Protein AF-A0A7X7DZ05-F1 (afdb_monomer_lite)

Radius of gyration: 26.72 Å; chains: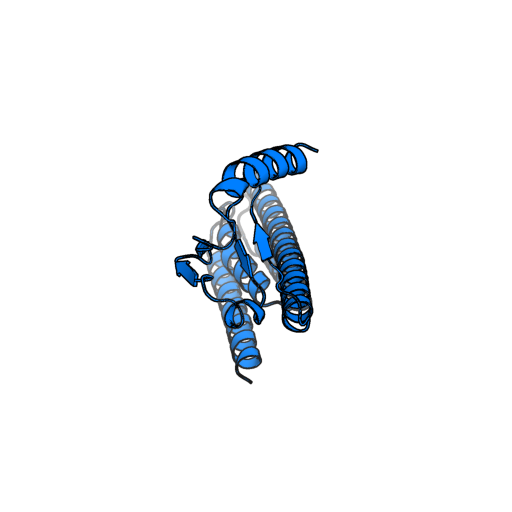 1; bounding box: 56×41×65 Å

pLDDT: mean 79.68, std 9.81, range [47.81, 93.56]

Sequence (181 aa):
MQNAQSAAVLHTSTLVAVISVFLLDSFTPVGMVDWLLYIVPVFMASRAGASAFLYLFLSLVFSCLIAGHYSSGGHDIQNYDLFNRIAGFLVIISLGFISRKQFEVFGKLKIGESRFRKLADSLPQLIWTATPEGTLDYFNERYHDFSGIVKIRENHWNHRSLVFEDDVKKTADTWANAVKE

Secondary structure (DSSP, 8-state):
-HHHHHHHHHHHHHHHHHHHHHHHHHHSPTT--GGGGGHHHHHHHHHT--HHHHHHHHHHHHHHHHHHHHH---TT-HHHHHHHHHHHHHHHHHHHHHHHHHHHHHHHHHHHHHHHHHHHHHSSS--EEE-TTS-EEEE-GGGGGSTT-EE-GGG-EE-TTSS-HHHHHHHHHHHHHHTT-

Structure (mmCIF, N/CA/C/O backbone):
data_AF-A0A7X7DZ05-F1
#
_entry.id   AF-A0A7X7DZ05-F1
#
loop_
_atom_site.group_PDB
_atom_site.id
_atom_site.type_symbol
_atom_site.label_atom_id
_atom_site.label_alt_id
_atom_site.label_comp_id
_atom_site.label_asym_id
_atom_site.label_entity_id
_atom_site.label_seq_id
_atom_site.pdbx_PDB_ins_code
_atom_site.Cartn_x
_atom_site.Cartn_y
_atom_site.Cartn_z
_atom_site.occupancy
_atom_site.B_iso_or_equiv
_atom_site.auth_seq_id
_atom_site.auth_comp_id
_atom_site.auth_asym_id
_atom_site.auth_atom_id
_atom_site.pdbx_PDB_model_num
ATOM 1 N N . MET A 1 1 ? -3.169 -22.329 -3.880 1.00 50.72 1 MET A N 1
ATOM 2 C CA . MET A 1 1 ? -2.928 -22.483 -5.335 1.00 50.72 1 MET A CA 1
ATOM 3 C C . MET A 1 1 ? -3.283 -21.224 -6.129 1.00 50.72 1 MET A C 1
ATOM 5 O O . MET A 1 1 ? -2.438 -20.774 -6.890 1.00 50.72 1 MET A O 1
ATOM 9 N N . GLN A 1 2 ? -4.440 -20.594 -5.889 1.00 47.81 2 GLN A N 1
ATOM 10 C CA . GLN A 1 2 ? -4.899 -19.388 -6.607 1.00 47.81 2 GLN A CA 1
ATOM 11 C C . GLN A 1 2 ? -3.910 -18.198 -6.567 1.00 47.81 2 GLN A C 1
ATOM 13 O O . GLN A 1 2 ? -3.625 -17.609 -7.601 1.00 47.81 2 GLN A O 1
ATOM 18 N N . ASN A 1 3 ? -3.282 -17.908 -5.418 1.00 62.84 3 ASN A N 1
ATOM 19 C CA . ASN A 1 3 ? -2.294 -16.817 -5.311 1.00 62.84 3 ASN A CA 1
ATOM 20 C C . ASN A 1 3 ? -0.994 -17.066 -6.096 1.00 62.84 3 ASN A C 1
ATOM 22 O O . ASN A 1 3 ? -0.397 -16.118 -6.597 1.00 62.84 3 ASN A O 1
ATOM 26 N N . ALA A 1 4 ? -0.555 -18.323 -6.216 1.00 64.50 4 ALA A N 1
ATOM 27 C CA . ALA A 1 4 ? 0.672 -18.664 -6.937 1.00 64.50 4 ALA A CA 1
ATOM 28 C C . ALA A 1 4 ? 0.471 -18.570 -8.457 1.00 64.50 4 ALA A C 1
ATOM 30 O O . ALA A 1 4 ? 1.340 -18.064 -9.160 1.00 64.50 4 ALA A O 1
ATOM 31 N N . GLN A 1 5 ? -0.702 -18.983 -8.950 1.00 68.12 5 GLN A N 1
ATOM 32 C CA . GLN A 1 5 ? -1.085 -18.795 -10.351 1.00 68.12 5 GLN A CA 1
ATOM 33 C C . GLN A 1 5 ? -1.238 -17.310 -10.698 1.00 68.12 5 GLN A C 1
ATOM 35 O O . GLN A 1 5 ? -0.686 -16.874 -11.703 1.00 68.12 5 GLN A O 1
ATOM 40 N N . SER A 1 6 ? -1.887 -16.511 -9.845 1.00 76.31 6 SER A N 1
ATOM 41 C CA . SER A 1 6 ? -2.010 -15.062 -10.063 1.00 76.31 6 SER A CA 1
ATOM 42 C C . SER A 1 6 ? -0.655 -14.347 -10.084 1.00 76.31 6 SER A C 1
ATOM 44 O O . SER A 1 6 ? -0.441 -13.464 -10.913 1.00 76.31 6 SER A O 1
ATOM 46 N N . ALA A 1 7 ? 0.279 -14.743 -9.212 1.00 75.56 7 ALA A N 1
ATOM 47 C CA . ALA A 1 7 ? 1.634 -14.196 -9.204 1.00 75.56 7 ALA A CA 1
ATOM 48 C C . ALA A 1 7 ? 2.418 -14.593 -10.464 1.00 75.56 7 ALA A C 1
ATOM 50 O O . ALA A 1 7 ? 3.018 -13.735 -11.105 1.00 75.56 7 ALA A O 1
ATOM 51 N N . ALA A 1 8 ? 2.367 -15.869 -10.863 1.00 80.75 8 ALA A N 1
ATOM 52 C CA . ALA A 1 8 ? 3.030 -16.353 -12.073 1.00 80.75 8 ALA A CA 1
ATOM 53 C C . ALA A 1 8 ? 2.526 -15.630 -13.330 1.00 80.75 8 ALA A C 1
ATOM 55 O O . ALA A 1 8 ? 3.337 -15.152 -14.121 1.00 80.75 8 ALA A O 1
ATOM 56 N N . VAL A 1 9 ? 1.204 -15.464 -13.465 1.00 86.31 9 VAL A N 1
ATOM 57 C CA . VAL A 1 9 ? 0.594 -14.701 -14.563 1.00 86.31 9 VAL A CA 1
ATOM 58 C C . VAL A 1 9 ? 1.111 -13.264 -14.569 1.00 86.31 9 VAL A C 1
ATOM 60 O O . VAL A 1 9 ? 1.559 -12.782 -15.607 1.00 86.31 9 VAL A O 1
ATOM 63 N N . LEU A 1 10 ? 1.139 -12.592 -13.415 1.00 83.75 10 LEU A N 1
ATOM 64 C CA . LEU A 1 10 ? 1.628 -11.217 -13.319 1.00 83.75 10 LEU A CA 1
ATOM 65 C C . LEU A 1 10 ? 3.114 -11.094 -13.695 1.00 83.75 10 LEU A C 1
ATOM 67 O O . LEU A 1 10 ? 3.478 -10.161 -14.412 1.00 83.75 10 LEU A O 1
ATOM 71 N N . HIS A 1 11 ? 3.961 -12.043 -13.288 1.00 83.12 11 HIS A N 1
ATOM 72 C CA . HIS A 1 11 ? 5.366 -12.086 -13.703 1.00 83.12 11 HIS A CA 1
ATOM 73 C C . HIS A 1 11 ? 5.510 -12.275 -15.215 1.00 83.12 11 HIS A C 1
ATOM 75 O O . HIS A 1 11 ? 6.252 -11.524 -15.850 1.00 83.12 11 HIS A O 1
ATOM 81 N N . THR A 1 12 ? 4.771 -13.222 -15.803 1.00 86.94 12 THR A N 1
ATOM 82 C CA . THR A 1 12 ? 4.811 -13.468 -17.252 1.00 86.94 12 THR A CA 1
ATOM 83 C C . THR A 1 12 ? 4.317 -12.265 -18.050 1.00 86.94 12 THR A C 1
ATOM 85 O O . THR A 1 12 ? 5.004 -11.831 -18.969 1.00 86.94 12 THR A O 1
ATOM 88 N N . SER A 1 13 ? 3.200 -11.649 -17.656 1.00 87.38 13 SER A N 1
ATOM 89 C CA . SER A 1 13 ? 2.665 -10.457 -18.321 1.00 87.38 13 SER A CA 1
ATOM 90 C C . SER A 1 13 ? 3.603 -9.260 -18.196 1.00 87.38 13 SER A C 1
ATOM 92 O O . SER A 1 13 ? 3.748 -8.498 -19.146 1.00 87.38 13 SER A O 1
ATOM 94 N N . THR A 1 14 ? 4.275 -9.110 -17.048 1.00 86.44 14 THR A N 1
ATOM 95 C CA . THR A 1 14 ? 5.295 -8.069 -16.871 1.00 86.44 14 THR A CA 1
ATOM 96 C C . THR A 1 14 ? 6.448 -8.294 -17.844 1.00 86.44 14 THR A C 1
ATOM 98 O O . THR A 1 14 ? 6.815 -7.376 -18.561 1.00 86.44 14 THR A O 1
ATOM 101 N N . LEU A 1 15 ? 6.974 -9.517 -17.942 1.00 84.69 15 LEU A N 1
ATOM 102 C CA . LEU A 1 15 ? 8.084 -9.836 -18.844 1.00 84.69 15 LEU A CA 1
ATOM 103 C C . LEU A 1 15 ? 7.720 -9.615 -20.323 1.00 84.69 15 LEU A C 1
ATOM 105 O O . LEU A 1 15 ? 8.504 -9.033 -21.067 1.00 84.69 15 LEU A O 1
ATOM 109 N N . VAL A 1 16 ? 6.507 -9.999 -20.733 1.00 89.69 16 VAL A N 1
ATOM 110 C CA . VAL A 1 16 ? 5.981 -9.735 -22.085 1.00 89.69 16 VAL A CA 1
ATOM 111 C C . VAL A 1 16 ? 5.892 -8.235 -22.363 1.00 89.69 16 VAL A C 1
ATOM 113 O O . VAL A 1 16 ? 6.310 -7.788 -23.431 1.00 89.69 16 VAL A O 1
ATOM 116 N N . ALA A 1 17 ? 5.390 -7.444 -21.409 1.00 87.75 17 ALA A N 1
ATOM 117 C CA . ALA A 1 17 ? 5.298 -5.995 -21.558 1.00 87.75 17 ALA A CA 1
ATOM 118 C C . ALA A 1 17 ? 6.685 -5.361 -21.734 1.00 87.75 17 ALA A C 1
ATOM 120 O O . ALA A 1 17 ? 6.861 -4.508 -22.595 1.00 87.75 17 ALA A O 1
ATOM 121 N N . VAL A 1 18 ? 7.688 -5.825 -20.988 1.00 83.50 18 VAL A N 1
ATOM 122 C CA . VAL A 1 18 ? 9.076 -5.340 -21.093 1.00 83.50 18 VAL A CA 1
ATOM 123 C C . VAL A 1 18 ? 9.674 -5.640 -22.451 1.00 83.50 18 VAL A C 1
ATOM 125 O O . VAL A 1 18 ? 10.226 -4.743 -23.075 1.00 83.50 18 VAL A O 1
ATOM 128 N N . ILE A 1 19 ? 9.553 -6.884 -22.918 1.00 85.75 19 ILE A N 1
ATOM 129 C CA . ILE A 1 19 ? 10.066 -7.282 -24.233 1.00 85.75 19 ILE A CA 1
ATOM 130 C C . ILE A 1 19 ? 9.386 -6.455 -25.324 1.00 85.75 19 ILE A C 1
ATOM 132 O O . ILE A 1 19 ? 10.048 -5.983 -26.238 1.00 85.75 19 ILE A O 1
ATOM 136 N N . SER A 1 20 ? 8.077 -6.235 -25.202 1.00 87.19 20 SER A N 1
ATOM 137 C CA . SER A 1 20 ? 7.312 -5.430 -26.157 1.00 87.19 20 SER A CA 1
ATOM 138 C C . SER A 1 20 ? 7.789 -3.977 -26.182 1.00 87.19 20 SER A C 1
ATOM 140 O O . SER A 1 20 ? 8.002 -3.423 -27.256 1.00 87.19 20 SER A O 1
ATOM 142 N N . VAL A 1 21 ? 8.006 -3.375 -25.007 1.00 85.00 21 VAL A N 1
ATOM 143 C CA . VAL A 1 21 ? 8.550 -2.016 -24.890 1.00 85.00 21 VAL A CA 1
ATOM 144 C C . VAL A 1 21 ? 9.974 -1.947 -25.447 1.00 85.00 21 VAL A C 1
ATOM 146 O O . VAL A 1 21 ? 10.264 -1.030 -26.198 1.00 85.00 21 VAL A O 1
ATOM 149 N N . PHE A 1 22 ? 10.830 -2.931 -25.168 1.00 82.25 22 PHE A N 1
ATOM 150 C CA . PHE A 1 22 ? 12.195 -2.988 -25.702 1.00 82.25 22 PHE A CA 1
ATOM 151 C C . PHE A 1 22 ? 12.239 -3.146 -27.227 1.00 82.25 22 PHE A C 1
ATOM 153 O O . PHE A 1 22 ? 13.065 -2.533 -27.901 1.00 82.25 22 PHE A O 1
ATOM 160 N N . LEU A 1 23 ? 11.345 -3.958 -27.796 1.00 82.38 23 LEU A N 1
ATOM 161 C CA . LEU A 1 23 ? 11.227 -4.084 -29.246 1.00 82.38 23 LEU A CA 1
ATOM 162 C C . LEU A 1 23 ? 10.791 -2.757 -29.870 1.00 82.38 23 LEU A C 1
ATOM 164 O O . LEU A 1 23 ? 11.372 -2.362 -30.871 1.00 82.38 23 LEU A O 1
ATOM 168 N N . LEU A 1 24 ? 9.825 -2.052 -29.269 1.00 81.69 24 LEU A N 1
ATOM 169 C CA . LEU A 1 24 ? 9.418 -0.716 -29.718 1.00 81.69 24 LEU A CA 1
ATOM 170 C C . LEU A 1 24 ? 10.573 0.292 -29.629 1.00 81.69 24 LEU A C 1
ATOM 172 O O . LEU A 1 24 ? 10.822 1.000 -30.599 1.00 81.69 24 LEU A O 1
ATOM 176 N N . ASP A 1 25 ? 11.300 0.286 -28.511 1.00 76.94 25 ASP A N 1
ATOM 177 C CA . ASP A 1 25 ? 12.492 1.104 -28.238 1.00 76.94 25 ASP A CA 1
ATOM 178 C C . ASP A 1 25 ? 13.622 0.861 -29.260 1.00 76.94 25 ASP A C 1
ATOM 180 O O . ASP A 1 25 ? 14.365 1.756 -29.641 1.00 76.94 25 ASP A O 1
ATOM 184 N N . SER A 1 26 ? 13.728 -0.363 -29.785 1.00 73.81 26 SER A N 1
ATOM 185 C CA . SER A 1 26 ? 14.729 -0.709 -30.806 1.00 73.81 26 SER A CA 1
ATOM 186 C C . SER A 1 26 ? 14.430 -0.098 -32.181 1.00 73.81 26 SER A C 1
ATOM 188 O O . SER A 1 26 ? 15.324 -0.018 -33.025 1.00 73.81 26 SER A O 1
ATOM 190 N N . PHE A 1 27 ? 13.181 0.309 -32.427 1.00 77.06 27 PHE A N 1
ATOM 191 C CA . PHE A 1 27 ? 12.754 0.960 -33.668 1.00 77.06 27 PHE A CA 1
ATOM 192 C C . PHE A 1 27 ? 12.561 2.477 -33.512 1.00 77.06 27 PHE A C 1
ATOM 194 O O . PHE A 1 27 ? 12.306 3.150 -34.515 1.00 77.06 27 PHE A O 1
ATOM 201 N N . THR A 1 28 ? 12.661 3.035 -32.299 1.00 75.06 28 THR A N 1
ATOM 202 C CA . THR A 1 28 ? 12.507 4.477 -32.073 1.00 75.06 28 THR A CA 1
ATOM 203 C C . THR A 1 28 ? 13.797 5.242 -32.394 1.00 75.06 28 THR A C 1
ATOM 205 O O . THR A 1 28 ? 14.900 4.805 -32.063 1.00 75.06 28 THR A O 1
ATOM 208 N N . PRO A 1 29 ? 13.698 6.407 -33.065 1.00 69.31 29 PRO A N 1
ATOM 209 C CA . PRO A 1 29 ? 14.846 7.280 -33.281 1.00 69.31 29 PRO A CA 1
ATOM 210 C C . PRO A 1 29 ? 15.412 7.835 -31.969 1.00 69.31 29 PRO A C 1
ATOM 212 O O . PRO A 1 29 ? 14.675 8.141 -31.031 1.00 69.31 29 PRO A O 1
ATOM 215 N N . VAL A 1 30 ? 16.727 8.054 -31.957 1.00 64.81 30 VAL A N 1
ATOM 216 C CA . VAL A 1 30 ? 17.477 8.622 -30.829 1.00 64.81 30 VAL A CA 1
ATOM 217 C C . VAL A 1 30 ? 16.916 9.987 -30.411 1.00 64.81 30 VAL A C 1
ATOM 219 O O . VAL A 1 30 ? 16.666 10.847 -31.255 1.00 64.81 30 VAL A O 1
ATOM 222 N N . GLY A 1 31 ? 16.759 10.203 -29.100 1.00 63.38 31 GLY A N 1
ATOM 223 C CA . GLY A 1 31 ? 16.302 11.477 -28.522 1.00 63.38 31 GLY A CA 1
ATOM 224 C C . GLY A 1 31 ? 14.800 11.567 -28.219 1.00 63.38 31 GLY A C 1
ATOM 225 O O . GLY A 1 31 ? 14.350 12.593 -27.710 1.00 63.38 31 GLY A O 1
ATOM 226 N N . MET A 1 32 ? 14.029 10.509 -28.481 1.00 73.62 32 MET A N 1
ATOM 227 C CA . MET A 1 32 ? 12.621 10.393 -28.080 1.00 73.62 32 MET A CA 1
ATOM 228 C C . MET A 1 32 ? 12.488 9.924 -26.624 1.00 73.62 32 MET A C 1
ATOM 230 O O . MET A 1 32 ? 13.302 9.158 -26.131 1.00 73.62 32 MET A O 1
ATOM 234 N N . VAL A 1 33 ? 11.446 10.364 -25.914 1.00 76.69 33 VAL A N 1
ATOM 235 C CA . VAL A 1 33 ? 11.184 9.988 -24.505 1.00 76.69 33 VAL A CA 1
ATOM 236 C C . VAL A 1 33 ? 10.435 8.642 -24.425 1.00 76.69 33 VAL A C 1
ATOM 238 O O . VAL A 1 33 ? 9.377 8.518 -23.809 1.00 76.69 33 VAL A O 1
ATOM 241 N N . ASP A 1 34 ? 10.954 7.628 -25.108 1.00 78.06 34 ASP A N 1
ATOM 242 C CA . ASP A 1 34 ? 10.426 6.255 -25.180 1.00 78.06 34 ASP A CA 1
ATOM 243 C C . ASP A 1 34 ? 10.552 5.487 -23.860 1.00 78.06 34 ASP A C 1
ATOM 245 O O . ASP A 1 34 ? 9.692 4.661 -23.535 1.00 78.06 34 ASP A O 1
ATOM 249 N N . TRP A 1 35 ? 11.532 5.840 -23.026 1.00 78.06 35 TRP A N 1
ATOM 250 C CA . TRP A 1 35 ? 11.685 5.270 -21.687 1.00 78.06 35 TRP A CA 1
ATOM 251 C C . TRP A 1 35 ? 10.430 5.422 -20.798 1.00 78.06 35 TRP A C 1
ATOM 253 O O . TRP A 1 35 ? 10.249 4.644 -19.859 1.00 78.06 35 TRP A O 1
ATOM 263 N N . LEU A 1 36 ? 9.518 6.366 -21.091 1.00 83.75 36 LEU A N 1
ATOM 264 C CA . LEU A 1 36 ? 8.224 6.501 -20.399 1.00 83.75 36 LEU A CA 1
ATOM 265 C C . LEU A 1 36 ? 7.372 5.232 -20.496 1.00 83.75 36 LEU A C 1
ATOM 267 O O . LEU A 1 36 ? 6.625 4.913 -19.570 1.00 83.75 36 LEU A O 1
ATOM 271 N N . LEU A 1 37 ? 7.505 4.472 -21.583 1.00 85.19 37 LEU A N 1
ATOM 272 C CA . LEU A 1 37 ? 6.776 3.222 -21.780 1.00 85.19 37 LEU A CA 1
ATOM 273 C C . LEU A 1 37 ? 7.161 2.162 -20.736 1.00 85.19 37 LEU A C 1
ATOM 275 O O . LEU A 1 37 ? 6.337 1.311 -20.397 1.00 85.19 37 LEU A O 1
ATOM 279 N N . TYR A 1 38 ? 8.360 2.253 -20.147 1.00 83.19 38 TYR A N 1
ATOM 280 C CA . TYR A 1 38 ? 8.807 1.353 -19.080 1.00 83.19 38 TYR A CA 1
ATOM 281 C C . TYR A 1 38 ? 8.127 1.624 -17.728 1.00 83.19 38 TYR A C 1
ATOM 283 O O . TYR A 1 38 ? 8.174 0.757 -16.853 1.00 83.19 38 TYR A O 1
ATOM 291 N N . ILE A 1 39 ? 7.423 2.751 -17.547 1.00 84.81 39 ILE A N 1
ATOM 292 C CA . ILE A 1 39 ? 6.642 3.029 -16.325 1.00 84.81 39 ILE A CA 1
ATOM 293 C C . ILE A 1 39 ? 5.598 1.933 -16.084 1.00 84.81 39 ILE A C 1
ATOM 295 O O . ILE A 1 39 ? 5.409 1.497 -14.947 1.00 84.81 39 ILE A O 1
ATOM 299 N N . VAL A 1 40 ? 4.944 1.453 -17.147 1.00 86.94 40 VAL A N 1
ATOM 300 C CA . VAL A 1 40 ? 3.893 0.430 -17.049 1.00 86.94 40 VAL A CA 1
ATOM 301 C C . VAL A 1 40 ? 4.471 -0.905 -16.549 1.00 86.94 40 VAL A C 1
ATOM 303 O O . VAL A 1 40 ? 3.997 -1.395 -15.519 1.00 86.94 40 VAL A O 1
ATOM 306 N N . PRO A 1 41 ? 5.532 -1.468 -17.159 1.00 86.12 41 PRO A N 1
ATOM 307 C CA . PRO A 1 41 ? 6.232 -2.621 -16.604 1.00 86.12 41 PRO A CA 1
ATOM 308 C C . PRO A 1 41 ? 6.780 -2.435 -15.185 1.00 86.12 41 PRO A C 1
ATOM 310 O O . PRO A 1 41 ? 6.650 -3.352 -14.378 1.00 86.12 41 PRO A O 1
ATOM 313 N N . VAL A 1 42 ? 7.347 -1.270 -14.839 1.00 83.62 42 VAL A N 1
ATOM 314 C CA . VAL A 1 42 ? 7.827 -0.978 -13.469 1.00 83.62 42 VAL A CA 1
ATOM 315 C C . VAL A 1 42 ? 6.678 -1.056 -12.471 1.00 83.62 42 VAL A C 1
ATOM 317 O O . VAL A 1 42 ? 6.797 -1.696 -11.422 1.00 83.62 42 VAL A O 1
ATOM 320 N N . PHE A 1 43 ? 5.538 -0.460 -12.811 1.00 84.00 43 PHE A N 1
ATOM 321 C CA . PHE A 1 43 ? 4.349 -0.518 -11.977 1.00 84.00 43 PHE A CA 1
ATOM 322 C C . PHE A 1 43 ? 3.833 -1.956 -11.833 1.00 84.00 43 PHE A C 1
ATOM 324 O O . PHE A 1 43 ? 3.568 -2.400 -10.714 1.00 84.00 43 PHE A O 1
ATOM 331 N N . MET A 1 44 ? 3.758 -2.723 -12.924 1.00 84.31 44 MET A N 1
ATOM 332 C CA . MET A 1 44 ? 3.357 -4.137 -12.891 1.00 84.31 44 MET A CA 1
ATOM 333 C C . MET A 1 44 ? 4.313 -4.993 -12.046 1.00 84.31 44 MET A C 1
ATOM 335 O O . MET A 1 44 ? 3.856 -5.739 -11.176 1.00 84.31 44 MET A O 1
ATOM 339 N N . ALA A 1 45 ? 5.628 -4.821 -12.217 1.00 81.31 45 ALA A N 1
ATOM 340 C CA . ALA A 1 45 ? 6.660 -5.493 -11.429 1.00 81.31 45 ALA A CA 1
ATOM 341 C C . ALA A 1 45 ? 6.535 -5.165 -9.936 1.00 81.31 45 ALA A C 1
ATOM 343 O O . ALA A 1 45 ? 6.684 -6.049 -9.091 1.00 81.31 45 ALA A O 1
ATOM 344 N N . SER A 1 46 ? 6.199 -3.915 -9.600 1.00 79.56 46 SER A N 1
ATOM 345 C CA . SER A 1 46 ? 5.991 -3.499 -8.210 1.00 79.56 46 SER A CA 1
ATOM 346 C C . SER A 1 46 ? 4.800 -4.191 -7.543 1.00 79.56 46 SER A C 1
ATOM 348 O O . SER A 1 46 ? 4.842 -4.483 -6.348 1.00 79.56 46 SER A O 1
ATOM 350 N N . ARG A 1 47 ? 3.760 -4.531 -8.316 1.00 78.94 47 ARG A N 1
ATOM 351 C CA . ARG A 1 47 ? 2.583 -5.260 -7.820 1.00 78.94 47 ARG A CA 1
ATOM 352 C C . ARG A 1 47 ? 2.822 -6.759 -7.670 1.00 78.94 47 ARG A C 1
ATOM 354 O O . ARG A 1 47 ? 2.046 -7.418 -6.983 1.00 78.94 47 ARG A O 1
ATOM 361 N N . ALA A 1 48 ? 3.879 -7.294 -8.278 1.00 73.25 48 ALA A N 1
ATOM 362 C CA . ALA A 1 48 ? 4.199 -8.716 -8.236 1.00 73.25 48 ALA A CA 1
ATOM 363 C C . ALA A 1 48 ? 4.773 -9.184 -6.884 1.00 73.25 48 ALA A C 1
ATOM 365 O O . ALA A 1 48 ? 4.941 -10.380 -6.668 1.00 73.25 48 ALA A O 1
ATOM 366 N N . GLY A 1 49 ? 5.049 -8.265 -5.948 1.00 64.75 49 GLY A N 1
ATOM 367 C CA . GLY A 1 49 ? 5.344 -8.563 -4.538 1.00 64.75 49 GLY A CA 1
ATOM 368 C C . GLY A 1 49 ? 6.722 -9.180 -4.255 1.00 64.75 49 GLY A C 1
ATOM 369 O O . GLY A 1 49 ? 7.236 -9.040 -3.146 1.00 64.75 49 GLY A O 1
ATOM 370 N N . ALA A 1 50 ? 7.367 -9.810 -5.239 1.00 68.88 50 ALA A N 1
ATOM 371 C CA . ALA A 1 50 ? 8.721 -10.337 -5.114 1.00 68.88 50 ALA A CA 1
ATOM 372 C C . ALA A 1 50 ? 9.757 -9.219 -5.310 1.00 68.88 50 ALA A C 1
ATOM 374 O O . ALA A 1 50 ? 10.073 -8.831 -6.434 1.00 68.88 50 ALA A O 1
ATOM 375 N N . SER A 1 51 ? 10.339 -8.713 -4.219 1.00 69.38 51 SER A N 1
ATOM 376 C CA . SER A 1 51 ? 11.333 -7.632 -4.304 1.00 69.38 51 SER A CA 1
ATOM 377 C C . SER A 1 51 ? 12.561 -8.008 -5.136 1.00 69.38 51 SER A C 1
ATOM 379 O O . SER A 1 51 ? 13.097 -7.154 -5.830 1.00 69.38 51 SER A O 1
ATOM 381 N N . ALA A 1 52 ? 12.974 -9.280 -5.121 1.00 74.44 52 ALA A N 1
ATOM 382 C CA . ALA A 1 52 ? 14.067 -9.769 -5.964 1.00 74.44 52 ALA A CA 1
ATOM 383 C C . ALA A 1 52 ? 13.750 -9.635 -7.465 1.00 74.44 52 ALA A C 1
ATOM 385 O O . ALA A 1 52 ? 14.619 -9.245 -8.238 1.00 74.44 52 ALA A O 1
ATOM 386 N N . PHE A 1 53 ? 12.497 -9.880 -7.864 1.00 74.62 53 PHE A N 1
ATOM 387 C CA . PHE A 1 53 ? 12.052 -9.723 -9.248 1.00 74.62 53 PHE A CA 1
ATOM 388 C C . PHE A 1 53 ? 12.122 -8.262 -9.700 1.00 74.62 53 PHE A C 1
ATOM 390 O O . PHE A 1 53 ? 12.623 -7.993 -10.783 1.00 74.62 53 PHE A O 1
ATOM 397 N N . LEU A 1 54 ? 11.700 -7.314 -8.854 1.00 73.81 54 LEU A N 1
ATOM 398 C CA . LEU A 1 54 ? 11.794 -5.882 -9.159 1.00 73.81 54 LEU A CA 1
ATOM 399 C C . LEU A 1 54 ? 13.250 -5.424 -9.326 1.00 73.81 54 LEU A C 1
ATOM 401 O O . LEU A 1 54 ? 13.534 -4.644 -10.227 1.00 73.81 54 LEU A O 1
ATOM 405 N N . TYR A 1 55 ? 14.178 -5.922 -8.506 1.00 79.88 55 TYR A N 1
ATOM 406 C CA . TYR A 1 55 ? 15.598 -5.581 -8.644 1.00 79.88 55 TYR A CA 1
ATOM 407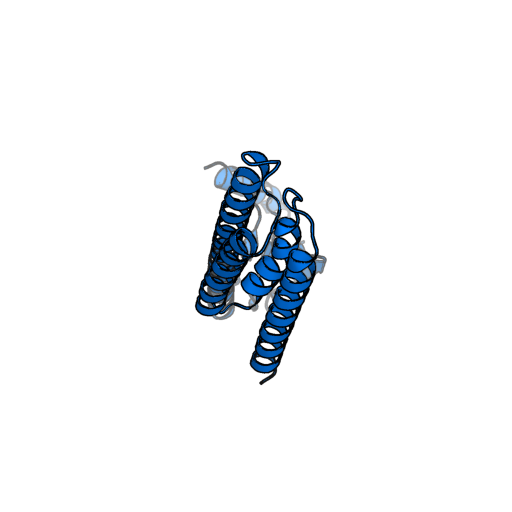 C C . TYR A 1 55 ? 16.229 -6.166 -9.906 1.00 79.88 55 TYR A C 1
ATOM 409 O O . TYR A 1 55 ? 16.880 -5.431 -10.641 1.00 79.88 55 TYR A O 1
ATOM 417 N N . LEU A 1 56 ? 15.977 -7.446 -10.199 1.00 78.50 56 LEU A N 1
ATOM 418 C CA . LEU A 1 56 ? 16.412 -8.069 -11.454 1.00 78.50 56 LEU A CA 1
ATOM 419 C C . LEU A 1 56 ? 15.821 -7.350 -12.670 1.00 78.50 56 LEU A C 1
ATOM 421 O O . LEU A 1 56 ? 16.505 -7.146 -13.668 1.00 78.50 56 LEU A O 1
ATOM 425 N N . PHE A 1 57 ? 14.565 -6.921 -12.564 1.00 73.00 57 PHE A N 1
ATOM 426 C CA . PHE A 1 57 ? 13.884 -6.162 -13.597 1.00 73.00 57 PHE A CA 1
ATOM 427 C C . PHE A 1 57 ? 14.509 -4.774 -13.813 1.00 73.00 57 PHE A C 1
ATOM 429 O O . PHE A 1 57 ? 14.811 -4.417 -14.947 1.00 73.00 57 PHE A O 1
ATOM 436 N N . LEU A 1 58 ? 14.771 -4.012 -12.748 1.00 78.00 58 LEU A N 1
ATOM 437 C CA . LEU A 1 58 ? 15.465 -2.724 -12.851 1.00 78.00 58 LEU A CA 1
ATOM 438 C C . LEU A 1 58 ? 16.869 -2.882 -13.456 1.00 78.00 58 LEU A C 1
ATOM 440 O O . LEU A 1 58 ? 17.269 -2.066 -14.284 1.00 78.00 58 LEU A O 1
ATOM 444 N N . SER A 1 59 ? 17.595 -3.947 -13.097 1.00 80.69 59 SER A N 1
ATOM 445 C CA . SER A 1 59 ? 18.885 -4.279 -13.714 1.00 80.69 59 SER A CA 1
ATOM 446 C C . SER A 1 59 ? 18.752 -4.605 -15.204 1.00 80.69 59 SER A C 1
ATOM 448 O O . SER A 1 59 ? 19.576 -4.150 -15.989 1.00 80.69 59 SER A O 1
ATOM 450 N N . LEU A 1 60 ? 17.705 -5.331 -15.611 1.00 78.88 60 LEU A N 1
ATOM 451 C CA . LEU A 1 60 ? 17.428 -5.632 -17.019 1.00 78.88 60 LEU A CA 1
ATOM 452 C C . LEU A 1 60 ? 17.127 -4.360 -17.821 1.00 78.88 60 LEU A C 1
ATOM 454 O O . LEU A 1 60 ? 17.705 -4.164 -18.884 1.00 78.88 60 LEU A O 1
ATOM 458 N N . VAL A 1 61 ? 16.276 -3.472 -17.297 1.00 72.06 61 VAL A N 1
ATOM 459 C CA . VAL A 1 61 ? 15.970 -2.181 -17.939 1.00 72.06 61 VAL A CA 1
ATOM 460 C C . VAL A 1 61 ? 17.228 -1.331 -18.076 1.00 72.06 61 VAL A C 1
ATOM 462 O O . VAL A 1 61 ? 17.454 -0.730 -19.121 1.00 72.06 61 VAL A O 1
ATOM 465 N N . PHE A 1 62 ? 18.087 -1.324 -17.056 1.00 76.50 62 PHE A N 1
ATOM 466 C CA . PHE A 1 62 ? 19.377 -0.644 -17.125 1.00 76.50 62 PHE A CA 1
ATOM 467 C C . PHE A 1 62 ? 20.272 -1.213 -18.233 1.00 76.50 62 PHE A C 1
ATOM 469 O O . PHE A 1 62 ? 20.821 -0.453 -19.028 1.00 76.50 62 PHE A O 1
ATOM 476 N N . SER A 1 63 ? 20.373 -2.541 -18.339 1.00 79.88 63 SER A N 1
ATOM 477 C CA . SER A 1 63 ? 21.106 -3.195 -19.427 1.00 79.88 63 SER A CA 1
ATOM 478 C C . SER A 1 63 ? 20.524 -2.865 -20.805 1.00 79.88 63 SER A C 1
ATOM 480 O O . SER A 1 63 ? 21.293 -2.608 -21.728 1.00 79.88 63 SER A O 1
ATOM 482 N N . CYS A 1 64 ? 19.197 -2.807 -20.944 1.00 71.94 64 CYS A N 1
ATOM 483 C CA . CYS A 1 64 ? 18.524 -2.400 -22.180 1.00 71.94 64 CYS A CA 1
ATOM 484 C C . CYS A 1 64 ? 18.828 -0.943 -22.556 1.00 71.94 64 CYS A C 1
ATOM 486 O O . CYS A 1 64 ? 19.176 -0.685 -23.703 1.00 71.94 64 CYS A O 1
ATOM 488 N N . LEU A 1 65 ? 18.785 -0.006 -21.601 1.00 70.12 65 LEU A N 1
ATOM 489 C CA . LEU A 1 65 ? 19.107 1.406 -21.848 1.00 70.12 65 LEU A CA 1
ATOM 490 C C . LEU A 1 65 ? 20.569 1.611 -22.271 1.00 70.12 65 LEU A C 1
ATOM 492 O O . LEU A 1 65 ? 20.845 2.463 -23.116 1.00 70.12 65 LEU A O 1
ATOM 496 N N . ILE A 1 66 ? 21.498 0.827 -21.712 1.00 74.81 66 ILE A N 1
ATOM 497 C CA . ILE A 1 66 ? 22.910 0.830 -22.122 1.00 74.81 66 ILE A CA 1
ATOM 498 C C . ILE A 1 66 ? 23.062 0.225 -23.520 1.00 74.81 66 ILE A C 1
ATOM 500 O O . ILE A 1 66 ? 23.702 0.822 -24.381 1.00 74.81 66 ILE A O 1
ATOM 504 N N . ALA A 1 67 ? 22.464 -0.941 -23.774 1.00 72.25 67 ALA A N 1
ATOM 505 C CA . ALA A 1 67 ? 22.536 -1.604 -25.075 1.00 72.25 67 ALA A CA 1
ATOM 506 C C . ALA A 1 67 ? 21.930 -0.738 -26.191 1.00 72.25 67 ALA A C 1
ATOM 508 O O . ALA A 1 67 ? 22.517 -0.617 -27.266 1.00 72.25 67 ALA A O 1
ATOM 509 N N . GLY A 1 68 ? 20.812 -0.068 -25.906 1.00 67.62 68 GLY A N 1
ATOM 510 C CA . GLY A 1 68 ? 20.175 0.878 -26.815 1.00 67.62 68 GLY A CA 1
ATOM 511 C C . GLY A 1 68 ? 21.067 2.071 -27.162 1.00 67.62 68 GLY A C 1
ATOM 512 O O . GLY A 1 68 ? 20.946 2.589 -28.262 1.00 67.62 68 GLY A O 1
ATOM 513 N N . HIS A 1 69 ? 21.985 2.487 -26.279 1.00 70.50 69 HIS A N 1
ATOM 514 C CA . HIS A 1 69 ? 22.927 3.580 -26.558 1.00 70.50 69 HIS A CA 1
ATOM 515 C C . HIS A 1 69 ? 24.005 3.161 -27.566 1.00 70.50 69 HIS A C 1
ATOM 517 O O . HIS A 1 69 ? 24.368 3.936 -28.443 1.00 70.50 69 HIS A O 1
ATOM 523 N N . TYR A 1 70 ? 24.485 1.917 -27.480 1.00 70.44 70 TYR A N 1
ATOM 524 C CA . TYR A 1 70 ? 25.485 1.386 -28.413 1.00 70.44 70 TYR A CA 1
ATOM 525 C C . TYR A 1 70 ? 24.888 0.920 -29.745 1.00 70.44 70 TYR A C 1
ATOM 527 O O . TYR A 1 70 ? 25.571 0.957 -30.766 1.00 70.44 70 TYR A O 1
ATOM 535 N N . SER A 1 71 ? 23.634 0.458 -29.744 1.00 65.44 71 SER A N 1
ATOM 536 C CA . SER A 1 71 ? 22.964 -0.050 -30.946 1.00 65.44 71 SER A CA 1
ATOM 537 C C . SER A 1 71 ? 22.361 1.054 -31.814 1.00 65.44 71 SER A C 1
ATOM 539 O O . SER A 1 71 ? 22.132 0.833 -33.004 1.00 65.44 71 SER A O 1
ATOM 541 N N . SER A 1 72 ? 22.076 2.229 -31.249 1.00 59.84 72 SER A N 1
ATOM 542 C CA . SER A 1 72 ? 21.465 3.322 -31.996 1.00 59.84 72 SER A CA 1
ATOM 543 C C . SER A 1 72 ? 22.517 4.095 -32.799 1.00 59.84 72 SER A C 1
ATOM 545 O O . SER A 1 72 ? 23.241 4.934 -32.267 1.00 59.84 72 SER A O 1
ATOM 547 N N . GLY A 1 73 ? 22.624 3.807 -34.097 1.00 53.44 73 GLY A N 1
ATOM 548 C CA . GLY A 1 73 ? 23.484 4.552 -35.017 1.00 53.44 73 GLY A CA 1
ATOM 549 C C . GLY A 1 73 ? 22.877 5.908 -35.392 1.00 53.44 73 GLY A C 1
ATOM 550 O O . GLY A 1 73 ? 21.863 5.956 -36.081 1.00 53.44 73 GLY A O 1
ATOM 551 N N . GLY A 1 74 ? 23.506 7.008 -34.969 1.00 55.50 74 GLY A N 1
ATOM 552 C CA . GLY A 1 74 ? 23.117 8.374 -35.345 1.00 55.50 74 GLY A CA 1
ATOM 553 C C . GLY A 1 74 ? 23.818 9.427 -34.483 1.00 55.50 74 GLY A C 1
ATOM 554 O O . GLY A 1 74 ? 23.344 9.766 -33.407 1.00 55.50 74 GLY A O 1
ATOM 555 N N . HIS A 1 75 ? 24.963 9.934 -34.942 1.00 58.72 75 HIS A N 1
ATOM 556 C CA . HIS A 1 75 ? 25.879 10.794 -34.173 1.00 58.72 75 HIS A CA 1
ATOM 557 C C . HIS A 1 75 ? 25.544 12.305 -34.179 1.00 58.72 75 HIS A C 1
ATOM 559 O O . HIS A 1 75 ? 26.426 13.101 -33.874 1.00 58.72 75 HIS A O 1
ATOM 565 N N . ASP A 1 76 ? 24.314 12.735 -34.486 1.00 58.75 76 ASP A N 1
ATOM 566 C CA . ASP A 1 76 ? 24.053 14.166 -34.762 1.00 58.75 76 ASP A CA 1
ATOM 567 C C . ASP A 1 76 ? 23.371 14.979 -33.642 1.00 58.75 76 ASP A C 1
ATOM 569 O O . ASP A 1 76 ? 23.265 16.198 -33.759 1.00 58.75 76 ASP A O 1
ATOM 573 N N . ILE A 1 77 ? 22.957 14.379 -32.514 1.00 59.12 77 ILE A N 1
ATOM 574 C CA . ILE A 1 77 ? 22.345 15.133 -31.392 1.00 59.12 77 ILE A CA 1
ATOM 575 C C . ILE A 1 77 ? 22.932 14.696 -30.037 1.00 59.12 77 ILE A C 1
ATOM 577 O O . ILE A 1 77 ? 22.257 14.158 -29.160 1.00 59.12 77 ILE A O 1
ATOM 581 N N . GLN A 1 78 ? 24.233 14.933 -29.869 1.00 65.31 78 GLN A N 1
ATOM 582 C CA . GLN A 1 78 ? 25.072 14.338 -28.817 1.00 65.31 78 GLN A CA 1
ATOM 583 C C . GLN A 1 78 ? 24.620 14.624 -27.366 1.00 65.31 78 GLN A C 1
ATOM 585 O O . GLN A 1 78 ? 24.769 13.768 -26.497 1.00 65.31 78 GLN A O 1
ATOM 590 N N . ASN A 1 79 ? 24.034 15.797 -27.089 1.00 66.56 79 ASN A N 1
ATOM 591 C CA . ASN A 1 79 ? 23.695 16.204 -25.715 1.00 66.56 79 ASN A CA 1
ATOM 592 C C . ASN A 1 79 ? 22.295 15.766 -25.253 1.00 66.56 79 ASN A C 1
ATOM 594 O O . ASN A 1 79 ? 22.086 15.560 -24.057 1.00 66.56 79 ASN A O 1
ATOM 598 N N . TYR A 1 80 ? 21.334 15.621 -26.171 1.00 69.50 80 TYR A N 1
ATOM 599 C CA . TYR A 1 80 ? 19.950 15.293 -25.809 1.00 69.50 80 TYR A CA 1
ATOM 600 C C . TYR A 1 80 ? 19.752 13.795 -25.540 1.00 69.50 80 TYR A C 1
ATOM 602 O O . TYR A 1 80 ? 19.003 13.456 -24.628 1.00 69.50 80 TYR A O 1
ATOM 610 N N . ASP A 1 81 ? 20.450 12.902 -26.256 1.00 73.25 81 ASP A N 1
ATOM 611 C CA . ASP A 1 81 ? 20.360 11.447 -26.030 1.00 73.25 81 ASP A CA 1
ATOM 612 C C . ASP A 1 81 ? 20.829 11.055 -24.623 1.00 73.25 81 ASP A C 1
ATOM 614 O O . ASP A 1 81 ? 20.099 10.420 -23.861 1.00 73.25 81 ASP A O 1
ATOM 618 N N . LEU A 1 82 ? 22.029 11.503 -24.243 1.00 74.00 82 LEU A N 1
ATOM 619 C CA . LEU A 1 82 ? 22.613 11.181 -22.944 1.00 74.00 82 LEU A CA 1
ATOM 620 C C . LEU A 1 82 ? 21.757 11.728 -21.794 1.00 74.00 82 LEU A C 1
ATOM 622 O O . LEU A 1 82 ? 21.495 11.017 -20.823 1.00 74.00 82 LEU A O 1
ATOM 626 N N . PHE A 1 83 ? 21.281 12.971 -21.918 1.00 77.88 83 PHE A N 1
ATOM 627 C CA . PHE A 1 83 ? 20.393 13.576 -20.928 1.00 77.88 83 PHE A CA 1
ATOM 628 C C . PHE A 1 83 ? 19.086 12.788 -20.784 1.00 77.88 83 PHE A C 1
ATOM 630 O O . PHE A 1 83 ? 18.676 12.471 -19.668 1.00 77.88 83 PHE A O 1
ATOM 637 N N . ASN A 1 84 ? 18.460 12.421 -21.903 1.00 77.62 84 ASN A N 1
ATOM 638 C CA . ASN A 1 84 ? 17.205 11.678 -21.924 1.00 77.62 84 ASN A CA 1
ATOM 639 C C . ASN A 1 84 ? 17.348 10.275 -21.303 1.00 77.62 84 ASN A C 1
ATOM 641 O O . ASN A 1 84 ? 16.505 9.863 -20.507 1.00 77.62 84 ASN A O 1
ATOM 645 N N . ARG A 1 85 ? 18.455 9.570 -21.571 1.00 75.94 85 ARG A N 1
ATOM 646 C CA . ARG A 1 85 ? 18.746 8.252 -20.973 1.00 75.94 85 ARG A CA 1
ATOM 647 C C . ARG A 1 85 ? 19.008 8.330 -19.470 1.00 75.94 85 ARG A C 1
ATOM 649 O O . ARG A 1 85 ? 18.494 7.502 -18.716 1.00 75.94 85 ARG A O 1
ATOM 656 N N . ILE A 1 86 ? 19.770 9.329 -19.019 1.00 80.38 86 ILE A N 1
ATOM 657 C CA . ILE A 1 86 ? 20.014 9.558 -17.585 1.00 80.38 86 ILE A CA 1
ATOM 658 C C . ILE A 1 86 ? 18.703 9.917 -16.876 1.00 80.38 86 ILE A C 1
ATOM 660 O O . ILE A 1 86 ? 18.427 9.390 -15.797 1.00 80.38 86 ILE A O 1
ATOM 664 N N . ALA A 1 87 ? 17.869 10.764 -17.487 1.00 82.12 87 ALA A N 1
ATOM 665 C CA . ALA A 1 87 ? 16.558 11.117 -16.951 1.00 82.12 87 ALA A CA 1
ATOM 666 C C . ALA A 1 87 ? 15.660 9.879 -16.809 1.00 82.12 87 ALA A C 1
ATOM 668 O O . ALA A 1 87 ? 15.132 9.634 -15.723 1.00 82.12 87 ALA A O 1
ATOM 669 N N . GLY A 1 88 ? 15.557 9.050 -17.853 1.00 79.75 88 GLY A N 1
ATOM 6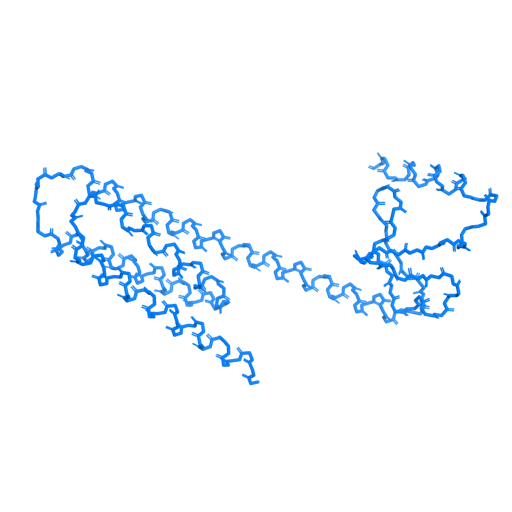70 C CA . GLY A 1 88 ? 14.798 7.800 -17.802 1.00 79.75 88 GLY A CA 1
ATOM 671 C C . GLY A 1 88 ? 15.293 6.844 -16.718 1.00 79.75 88 GLY A C 1
ATOM 672 O O . GLY A 1 88 ? 14.493 6.310 -15.950 1.00 79.75 88 GLY A O 1
ATOM 673 N N . PHE A 1 89 ? 16.611 6.697 -16.573 1.00 81.19 89 PHE A N 1
ATOM 674 C CA . PHE A 1 89 ? 17.213 5.884 -15.517 1.00 81.19 89 PHE A CA 1
ATOM 675 C C . PHE A 1 89 ? 16.830 6.366 -14.111 1.00 81.19 89 PHE A C 1
ATOM 677 O O . PHE A 1 89 ? 16.363 5.577 -13.284 1.00 81.19 89 PHE A O 1
ATOM 684 N N . LEU A 1 90 ? 16.984 7.667 -13.847 1.00 84.69 90 LEU A N 1
ATOM 685 C CA . LEU A 1 90 ? 16.642 8.259 -12.555 1.00 84.69 90 LEU A CA 1
ATOM 686 C C . LEU A 1 90 ? 15.153 8.100 -12.242 1.00 84.69 90 LEU A C 1
ATOM 688 O O . LEU A 1 90 ? 14.804 7.762 -11.107 1.00 84.69 90 LEU A O 1
ATOM 692 N N . VAL A 1 91 ? 14.279 8.290 -13.234 1.00 86.81 91 VAL A N 1
ATOM 693 C CA . VAL A 1 91 ? 12.829 8.133 -13.061 1.00 86.81 91 VAL A CA 1
ATOM 694 C C . VAL A 1 91 ? 12.464 6.683 -12.758 1.00 86.81 91 VAL A C 1
ATOM 696 O O . VAL A 1 91 ? 11.726 6.432 -11.807 1.00 86.81 91 VAL A O 1
ATOM 699 N N . ILE A 1 92 ? 13.005 5.720 -13.504 1.00 84.06 92 ILE A N 1
ATOM 700 C CA . ILE A 1 92 ? 12.683 4.296 -13.346 1.00 84.06 92 ILE A CA 1
ATOM 701 C C . ILE A 1 92 ? 13.157 3.764 -11.987 1.00 84.06 92 ILE A C 1
ATOM 703 O O . ILE A 1 92 ? 12.400 3.068 -11.303 1.00 84.06 92 ILE A O 1
ATOM 707 N N . ILE A 1 93 ? 14.361 4.141 -11.541 1.00 84.12 93 ILE A N 1
ATOM 708 C CA . ILE A 1 93 ? 14.855 3.788 -10.200 1.00 84.12 93 ILE A CA 1
ATOM 709 C C . ILE A 1 93 ? 14.009 4.438 -9.111 1.00 84.12 93 ILE A C 1
ATOM 711 O O . ILE A 1 93 ? 13.610 3.756 -8.163 1.00 84.12 93 ILE A O 1
ATOM 715 N N . SER A 1 94 ? 13.723 5.736 -9.242 1.00 85.69 94 SER A N 1
ATOM 716 C CA . SER A 1 94 ? 12.924 6.467 -8.256 1.00 85.69 94 SER A CA 1
ATOM 717 C C . SER A 1 94 ? 11.535 5.851 -8.128 1.00 85.69 94 SER A C 1
ATOM 719 O O . SER A 1 94 ? 11.089 5.566 -7.019 1.00 85.69 94 SER A O 1
ATOM 721 N N . LEU A 1 95 ? 10.880 5.553 -9.253 1.00 86.12 95 LEU A N 1
ATOM 722 C CA . LEU A 1 95 ? 9.565 4.925 -9.280 1.00 86.12 95 LEU A CA 1
ATOM 723 C C . LEU A 1 95 ? 9.604 3.516 -8.678 1.00 86.12 95 LEU A C 1
ATOM 725 O O . LEU A 1 95 ? 8.786 3.204 -7.817 1.00 86.12 95 LEU A O 1
ATOM 729 N N . GLY A 1 96 ? 10.592 2.693 -9.043 1.00 83.75 96 GLY A N 1
ATOM 730 C CA . GLY A 1 96 ? 10.775 1.363 -8.457 1.00 83.75 96 GLY A CA 1
ATOM 731 C C . GLY A 1 96 ? 10.965 1.406 -6.936 1.00 83.75 96 GLY A C 1
ATOM 732 O O . GLY A 1 96 ? 10.363 0.610 -6.208 1.00 83.75 96 GLY A O 1
ATOM 733 N N . PHE A 1 97 ? 11.747 2.367 -6.434 1.00 85.62 97 PHE A N 1
ATOM 734 C CA . PHE A 1 97 ? 11.953 2.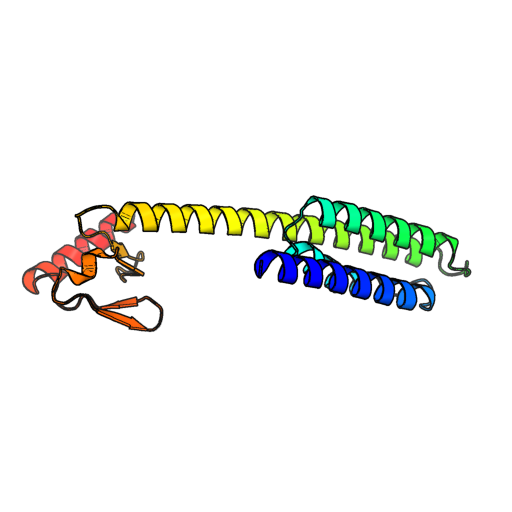571 -5.000 1.00 85.62 97 PHE A CA 1
ATOM 735 C C . PHE A 1 97 ? 10.677 3.039 -4.290 1.00 85.62 97 PHE A C 1
ATOM 737 O O . PHE A 1 97 ? 10.294 2.456 -3.269 1.00 85.62 97 PHE A O 1
ATOM 744 N N . ILE A 1 98 ? 9.998 4.050 -4.841 1.00 87.56 98 ILE A N 1
ATOM 745 C CA . ILE A 1 98 ? 8.746 4.597 -4.303 1.00 87.56 98 ILE A CA 1
ATOM 746 C C . ILE A 1 98 ? 7.689 3.496 -4.232 1.00 87.56 98 ILE A C 1
ATOM 748 O O . ILE A 1 98 ? 7.112 3.268 -3.168 1.00 87.56 98 ILE A O 1
ATOM 752 N N . SER A 1 99 ? 7.470 2.762 -5.324 1.00 85.00 99 SER A N 1
ATOM 753 C CA . SER A 1 99 ? 6.476 1.690 -5.367 1.00 85.00 99 SER A CA 1
ATOM 754 C C . SER A 1 99 ? 6.785 0.581 -4.358 1.00 85.00 99 SER A C 1
ATOM 756 O O . SER A 1 99 ? 5.879 0.127 -3.656 1.00 85.00 99 SER A O 1
ATOM 758 N N . ARG A 1 100 ? 8.060 0.186 -4.204 1.00 82.88 100 ARG A N 1
ATOM 759 C CA . ARG A 1 100 ? 8.465 -0.804 -3.190 1.00 82.88 100 ARG A CA 1
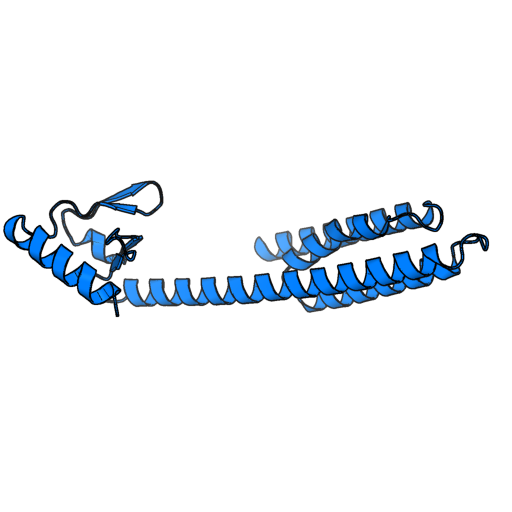ATOM 760 C C . ARG A 1 100 ? 8.154 -0.319 -1.775 1.00 82.88 100 ARG A C 1
ATOM 762 O O . ARG A 1 100 ? 7.609 -1.079 -0.974 1.00 82.88 100 ARG A O 1
ATOM 769 N N . LYS A 1 101 ? 8.498 0.931 -1.459 1.00 85.19 101 LYS A N 1
ATOM 770 C CA . LYS A 1 101 ? 8.265 1.511 -0.131 1.00 85.19 101 LYS A CA 1
ATOM 771 C C . LYS A 1 101 ? 6.781 1.629 0.198 1.00 85.19 101 LYS A C 1
ATOM 773 O O . LYS A 1 101 ? 6.389 1.261 1.302 1.00 85.19 101 LYS A O 1
ATOM 778 N N . GLN A 1 102 ? 5.960 2.060 -0.756 1.00 84.56 102 GLN A N 1
ATOM 779 C CA . GLN A 1 102 ? 4.506 2.137 -0.589 1.00 84.56 102 GLN A CA 1
ATOM 780 C C . GLN A 1 102 ? 3.897 0.764 -0.277 1.00 84.56 102 GLN A C 1
ATOM 782 O O . GLN A 1 102 ? 3.102 0.637 0.652 1.00 84.56 102 GLN A O 1
ATOM 787 N N . PHE A 1 103 ? 4.321 -0.286 -0.987 1.00 82.62 103 PHE A N 1
ATOM 788 C CA . PHE A 1 103 ? 3.834 -1.644 -0.736 1.00 82.62 103 PHE A CA 1
ATOM 789 C C . PHE A 1 103 ? 4.234 -2.167 0.652 1.00 82.62 103 PHE A C 1
ATOM 791 O O . PHE A 1 103 ? 3.422 -2.788 1.336 1.00 82.62 103 PHE A O 1
ATOM 798 N N . GLU A 1 104 ? 5.463 -1.889 1.097 1.00 84.25 104 GLU A N 1
ATOM 799 C CA . GLU A 1 104 ? 5.934 -2.263 2.436 1.00 84.25 104 GLU A CA 1
ATOM 800 C C . GLU A 1 104 ? 5.119 -1.566 3.538 1.00 84.25 104 GLU A C 1
ATOM 802 O O . GLU A 1 104 ? 4.666 -2.219 4.479 1.00 84.25 104 GLU A O 1
ATOM 807 N N . VAL A 1 105 ? 4.906 -0.251 3.411 1.00 86.00 105 VAL A N 1
ATOM 808 C CA . VAL A 1 105 ? 4.123 0.547 4.369 1.00 86.00 105 VAL A CA 1
ATOM 809 C C . VAL A 1 105 ? 2.678 0.062 4.417 1.00 86.00 105 VAL A C 1
ATOM 811 O O . VAL A 1 105 ? 2.157 -0.210 5.499 1.00 86.00 105 VAL A O 1
ATOM 814 N N . PHE A 1 106 ? 2.054 -0.130 3.255 1.00 84.75 106 PHE A N 1
ATOM 815 C CA . PHE A 1 106 ? 0.686 -0.632 3.165 1.00 84.75 106 PHE A CA 1
ATOM 816 C C . PHE A 1 106 ? 0.552 -2.043 3.753 1.00 84.75 106 PHE A C 1
ATOM 818 O O . PHE A 1 106 ? -0.392 -2.332 4.489 1.00 84.75 106 PHE A O 1
ATOM 825 N N . GLY A 1 107 ? 1.526 -2.919 3.490 1.00 85.00 107 GLY A N 1
ATOM 826 C CA . GLY A 1 107 ? 1.584 -4.258 4.071 1.00 85.00 107 GLY A CA 1
ATOM 827 C C . GLY A 1 107 ? 1.675 -4.230 5.597 1.00 85.00 107 GLY A C 1
ATOM 828 O O . GLY A 1 107 ? 0.916 -4.931 6.266 1.00 85.00 107 GLY A O 1
ATOM 829 N N . LYS A 1 108 ? 2.549 -3.385 6.161 1.00 87.06 108 LYS A N 1
ATOM 830 C CA . LYS A 1 108 ? 2.677 -3.210 7.619 1.00 87.06 108 LYS A CA 1
ATOM 831 C C . LYS A 1 108 ? 1.394 -2.672 8.247 1.00 87.06 108 LYS A C 1
ATOM 833 O O . LYS A 1 108 ? 0.971 -3.211 9.268 1.00 87.06 108 LYS A O 1
ATOM 838 N N . LEU A 1 109 ? 0.758 -1.676 7.626 1.00 87.69 109 LEU A N 1
ATOM 839 C CA . LEU A 1 109 ? -0.513 -1.121 8.096 1.00 87.69 109 LEU A CA 1
ATOM 840 C C . LEU A 1 109 ? -1.602 -2.198 8.130 1.00 87.69 109 LEU A C 1
ATOM 842 O O . LEU A 1 109 ? -2.242 -2.392 9.158 1.00 87.69 109 LEU A O 1
ATOM 846 N N . LYS A 1 110 ? -1.740 -2.973 7.049 1.00 87.56 110 LYS A N 1
ATOM 847 C CA . LYS A 1 110 ? -2.736 -4.048 6.949 1.00 87.56 110 LYS A CA 1
ATOM 848 C C . LYS A 1 110 ? -2.501 -5.179 7.954 1.00 87.56 110 LYS A C 1
ATOM 850 O O . LYS A 1 110 ? -3.455 -5.731 8.501 1.00 87.56 110 LYS A O 1
ATOM 855 N N . ILE A 1 111 ? -1.241 -5.544 8.205 1.00 88.62 111 ILE A N 1
ATOM 856 C CA . ILE A 1 111 ? -0.890 -6.542 9.228 1.00 88.62 111 ILE A CA 1
ATOM 857 C C . ILE A 1 111 ? -1.217 -6.007 10.627 1.00 88.62 111 ILE A C 1
ATOM 859 O O . ILE A 1 111 ? -1.795 -6.739 11.429 1.00 88.62 111 ILE A O 1
ATOM 863 N N . GLY A 1 112 ? -0.878 -4.745 10.910 1.00 90.44 112 GLY A N 1
ATOM 864 C CA . GLY A 1 112 ? -1.208 -4.078 12.169 1.00 90.44 112 GLY A CA 1
ATOM 865 C C . GLY A 1 112 ? -2.714 -4.022 12.411 1.00 90.44 112 GLY A C 1
ATOM 866 O O . GLY A 1 112 ? -3.178 -4.475 13.454 1.00 90.44 112 GLY A O 1
ATOM 867 N N . GLU A 1 113 ? -3.478 -3.576 11.414 1.00 89.62 113 GLU A N 1
ATOM 868 C CA . GLU A 1 113 ? -4.942 -3.531 11.455 1.00 89.62 113 GLU A CA 1
ATOM 869 C C . GLU A 1 113 ? -5.541 -4.927 11.672 1.00 89.62 113 GLU A C 1
ATOM 871 O O . GLU A 1 113 ? -6.367 -5.118 12.561 1.00 89.62 113 GLU A O 1
ATOM 876 N N . SER A 1 114 ? -5.099 -5.938 10.916 1.00 89.56 114 SER A N 1
ATOM 877 C CA . SER A 1 114 ? -5.600 -7.306 11.089 1.00 89.56 114 SER A CA 1
ATOM 878 C C . SER A 1 114 ? -5.27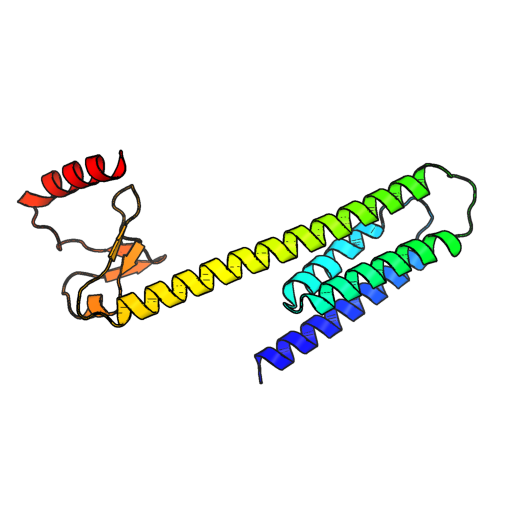4 -7.870 12.470 1.00 89.56 114 SER A C 1
ATOM 880 O O . SER A 1 114 ? -6.099 -8.576 13.049 1.00 89.56 114 SER A O 1
ATOM 882 N N . ARG A 1 115 ? -4.090 -7.567 13.012 1.00 91.88 115 ARG A N 1
ATOM 883 C CA . ARG A 1 115 ? -3.702 -7.980 14.363 1.00 91.88 115 ARG A CA 1
ATOM 884 C C . ARG A 1 115 ? -4.550 -7.283 15.422 1.00 91.88 115 ARG A C 1
ATOM 886 O O . ARG A 1 115 ? -4.981 -7.956 16.353 1.00 91.88 115 ARG A O 1
ATOM 893 N N . PHE A 1 116 ? -4.799 -5.983 15.267 1.00 92.31 116 PHE A N 1
ATOM 894 C CA . PHE A 1 116 ? -5.694 -5.225 16.138 1.00 92.31 116 PHE A CA 1
ATOM 895 C C . PHE A 1 116 ? -7.104 -5.818 16.126 1.00 92.31 116 PHE A C 1
ATOM 897 O O . PHE A 1 116 ? -7.599 -6.175 17.189 1.00 92.31 116 PHE A O 1
ATOM 904 N N . ARG A 1 117 ? -7.699 -6.020 14.940 1.00 90.06 117 ARG A N 1
ATOM 905 C CA . ARG A 1 117 ? -9.038 -6.617 14.796 1.00 90.06 117 ARG A CA 1
ATOM 906 C C . ARG A 1 117 ? -9.117 -7.979 15.481 1.00 90.06 117 ARG A C 1
ATOM 908 O O . ARG A 1 117 ? -9.904 -8.149 16.398 1.00 90.06 117 ARG A O 1
ATOM 915 N N . LYS A 1 118 ? -8.193 -8.896 15.167 1.00 92.19 118 LYS A N 1
ATOM 916 C CA . LYS A 1 118 ? -8.133 -10.227 15.803 1.00 92.19 118 LYS A CA 1
ATOM 917 C C . LYS A 1 118 ? -8.046 -10.169 17.327 1.00 92.19 118 LYS A C 1
ATOM 919 O O . LYS A 1 118 ? -8.670 -10.980 18.002 1.00 92.19 118 LYS A O 1
ATOM 924 N N . LEU A 1 119 ? -7.240 -9.254 17.866 1.00 93.19 119 LEU A N 1
ATOM 925 C CA . LEU A 1 119 ? -7.126 -9.083 19.311 1.00 93.19 119 LEU A CA 1
ATOM 926 C C . LEU A 1 119 ? -8.438 -8.551 19.894 1.00 93.19 119 LEU A C 1
ATOM 928 O O . LEU A 1 119 ? -8.950 -9.130 20.847 1.00 93.19 119 LEU A O 1
ATOM 932 N N . ALA A 1 120 ? -8.989 -7.490 19.309 1.00 93.56 120 ALA A N 1
ATOM 933 C CA . ALA A 1 120 ? -10.227 -6.881 19.766 1.00 93.56 120 ALA A CA 1
ATOM 934 C C . ALA A 1 120 ? -11.407 -7.868 19.708 1.00 93.56 120 ALA A C 1
ATOM 936 O O . ALA A 1 120 ? -12.169 -7.953 20.666 1.00 93.56 120 ALA A O 1
ATOM 937 N N . ASP A 1 121 ? -11.518 -8.665 18.645 1.00 91.94 121 ASP A N 1
ATOM 938 C CA . ASP A 1 121 ? -12.574 -9.674 18.467 1.00 91.94 121 ASP A CA 1
ATOM 939 C C . ASP A 1 121 ? -12.450 -10.838 19.468 1.00 91.94 121 ASP A C 1
ATOM 941 O O . ASP A 1 121 ? -13.448 -11.431 19.880 1.00 91.94 121 ASP A O 1
ATOM 945 N N . SER A 1 122 ? -11.230 -11.143 19.927 1.00 92.00 122 SER A N 1
ATOM 946 C CA . SER A 1 122 ? -10.992 -12.193 20.929 1.00 92.00 122 SER A CA 1
ATOM 947 C C . SER A 1 122 ? -11.391 -11.795 22.354 1.00 92.00 122 SER A C 1
ATOM 949 O O . SER A 1 122 ? -11.609 -12.667 23.198 1.00 92.00 122 SER A O 1
ATOM 951 N N . LEU A 1 123 ? -11.488 -10.494 22.637 1.00 92.50 123 LEU A N 1
ATOM 952 C CA . LEU A 1 123 ? -11.825 -10.001 23.966 1.00 92.50 123 LEU A CA 1
ATOM 953 C C . LEU A 1 123 ? -13.343 -10.085 24.207 1.00 92.50 123 LEU A C 1
ATOM 955 O O . LEU A 1 123 ? -14.141 -9.890 23.289 1.00 92.50 123 LEU A O 1
ATOM 959 N N . PRO A 1 124 ? -13.776 -10.372 25.448 1.00 89.31 124 PRO A N 1
ATOM 960 C CA . PRO A 1 124 ? -15.197 -10.431 25.789 1.00 89.31 124 PRO A CA 1
ATOM 961 C C . PRO A 1 124 ? -15.835 -9.041 25.951 1.00 89.31 124 PRO A C 1
ATOM 963 O O . PRO A 1 124 ? -17.044 -8.940 26.120 1.00 89.31 124 PRO A O 1
ATOM 966 N N . GLN A 1 125 ? -15.036 -7.971 25.942 1.00 91.62 125 GLN A N 1
ATOM 967 C CA . GLN A 1 125 ? -15.496 -6.593 26.113 1.00 91.62 125 GLN A CA 1
ATOM 968 C C . GLN A 1 125 ? -15.863 -5.975 24.759 1.00 91.62 125 GLN A C 1
ATOM 970 O O . GLN A 1 125 ? -15.226 -6.271 23.746 1.00 91.62 125 GLN A O 1
ATOM 975 N N . LEU A 1 126 ? -16.864 -5.091 24.746 1.00 89.88 126 LEU A N 1
ATOM 976 C CA . LEU A 1 126 ? -17.185 -4.281 23.573 1.00 89.88 126 LEU A CA 1
ATOM 977 C C . LEU A 1 126 ? -16.066 -3.263 23.340 1.00 89.88 126 LEU A C 1
ATOM 979 O O . LEU A 1 126 ? -15.789 -2.434 24.205 1.00 89.88 126 LEU A O 1
ATOM 983 N N . ILE A 1 127 ? -15.437 -3.323 22.170 1.00 92.06 127 ILE A N 1
ATOM 984 C CA . ILE A 1 127 ? -14.368 -2.407 21.764 1.00 92.06 127 ILE A CA 1
ATOM 985 C C . ILE A 1 127 ? -14.849 -1.646 20.542 1.00 92.06 127 ILE A C 1
ATOM 987 O O . ILE A 1 127 ? -15.289 -2.252 19.566 1.00 92.06 127 ILE A O 1
ATOM 991 N N . TRP A 1 128 ? -14.719 -0.327 20.587 1.00 89.56 128 TRP A N 1
ATOM 992 C CA . TRP A 1 128 ? -15.079 0.568 19.499 1.00 89.56 128 TRP A CA 1
ATOM 993 C C . TRP A 1 128 ? -14.028 1.659 19.330 1.00 89.56 128 TRP A C 1
ATOM 995 O O . TRP A 1 128 ? -13.284 1.965 20.263 1.00 89.56 128 TRP A O 1
ATOM 1005 N N . THR A 1 129 ? -13.958 2.229 18.131 1.00 89.31 129 THR A N 1
ATOM 1006 C CA . THR A 1 129 ? -13.192 3.452 17.868 1.00 89.31 129 THR A CA 1
ATOM 1007 C C . THR A 1 129 ? -14.095 4.505 17.242 1.00 89.31 129 THR A C 1
ATOM 1009 O O . THR A 1 129 ? -15.178 4.194 16.732 1.00 89.31 129 THR A O 1
ATOM 1012 N N . ALA A 1 130 ? -13.676 5.761 17.361 1.00 87.50 130 ALA A N 1
ATOM 1013 C CA . ALA A 1 130 ? -14.384 6.904 16.818 1.00 87.50 130 ALA A CA 1
ATOM 1014 C C . ALA A 1 130 ? -13.395 7.914 16.235 1.00 87.50 130 ALA A C 1
ATOM 1016 O O . ALA A 1 130 ? -12.288 8.076 16.756 1.00 87.50 130 ALA A O 1
ATOM 1017 N N . THR A 1 131 ? -13.818 8.621 15.190 1.00 87.12 131 THR A N 1
ATOM 1018 C CA . THR A 1 131 ? -13.087 9.759 14.632 1.00 87.12 131 THR A CA 1
ATOM 1019 C C . THR A 1 131 ? -13.061 10.928 15.629 1.00 87.12 131 THR A C 1
ATOM 1021 O O . THR A 1 131 ? -13.890 10.965 16.544 1.00 87.12 131 THR A O 1
ATOM 1024 N N . PRO A 1 132 ? -12.167 11.923 15.462 1.00 86.00 132 PRO A N 1
ATOM 1025 C CA . PRO A 1 132 ? -12.145 13.141 16.282 1.00 86.00 132 PRO A CA 1
ATOM 1026 C C . PRO A 1 132 ? -13.513 13.826 16.426 1.00 86.00 132 PRO A C 1
ATOM 1028 O O . PRO A 1 132 ? -13.846 14.351 17.485 1.00 86.00 132 PRO A O 1
ATOM 1031 N N . GLU A 1 133 ? -14.347 13.751 15.391 1.00 83.69 133 GLU A N 1
ATOM 1032 C CA . GLU A 1 133 ? -15.704 14.304 15.343 1.00 83.69 133 GLU A CA 1
ATOM 1033 C C . GLU A 1 133 ? -16.727 13.491 16.162 1.00 83.69 133 GLU A C 1
ATOM 1035 O O . GLU A 1 133 ? -17.900 13.854 16.217 1.00 83.69 133 GLU A O 1
ATOM 1040 N N . GLY A 1 134 ? -16.309 12.386 16.785 1.00 80.50 134 GLY A N 1
ATOM 1041 C CA . GLY A 1 134 ? -17.165 11.483 17.556 1.00 80.50 134 GLY A CA 1
ATOM 1042 C C . GLY A 1 134 ? -17.933 10.477 16.694 1.00 80.50 134 GLY A C 1
ATOM 1043 O O . GLY A 1 134 ? -18.863 9.831 17.177 1.00 80.50 134 GLY A O 1
ATOM 1044 N N . THR A 1 135 ? -17.570 10.326 15.415 1.00 83.31 135 THR A N 1
ATOM 1045 C CA . THR A 1 135 ? -18.223 9.363 14.518 1.00 83.31 135 THR A CA 1
ATOM 1046 C C . THR A 1 135 ? -17.619 7.979 14.711 1.00 83.31 135 THR A C 1
ATOM 1048 O O . THR A 1 135 ? -16.424 7.797 14.517 1.00 83.31 135 THR A O 1
ATOM 1051 N N . LEU A 1 136 ? -18.439 6.988 15.063 1.00 85.44 136 LEU A N 1
ATOM 1052 C CA . LEU A 1 136 ? -17.970 5.617 15.272 1.00 85.44 136 LEU A CA 1
ATOM 1053 C C . LEU A 1 136 ? -17.578 4.949 13.946 1.00 85.44 136 LEU A C 1
ATOM 1055 O O . LEU A 1 136 ? -18.407 4.823 13.037 1.00 85.44 136 LEU A O 1
ATOM 1059 N N . ASP A 1 137 ? -16.335 4.479 13.863 1.00 86.81 137 ASP A N 1
ATOM 1060 C CA . ASP A 1 137 ? -15.726 3.910 12.652 1.00 86.81 137 ASP A CA 1
ATOM 1061 C C . ASP A 1 137 ? -15.332 2.425 12.797 1.00 86.81 137 ASP A C 1
ATOM 1063 O O . ASP A 1 137 ? -15.055 1.740 11.806 1.00 86.81 137 ASP A O 1
ATOM 1067 N N . TYR A 1 138 ? -15.393 1.874 14.013 1.00 87.88 138 TYR A N 1
ATOM 1068 C CA . TYR A 1 138 ? -15.132 0.461 14.280 1.00 87.88 138 TYR A CA 1
ATOM 1069 C C . TYR A 1 138 ? -15.901 -0.058 15.495 1.00 87.88 138 TYR A C 1
ATOM 1071 O O . TYR A 1 138 ? -16.015 0.629 16.505 1.00 87.88 138 TYR A O 1
ATOM 1079 N N . PHE A 1 139 ? -16.314 -1.323 15.409 1.00 89.88 139 PHE A N 1
ATOM 1080 C CA . PHE A 1 139 ? -16.688 -2.174 16.534 1.00 89.88 139 PHE A CA 1
ATOM 1081 C C . PHE A 1 139 ? -16.074 -3.563 16.338 1.00 89.88 139 PHE A C 1
ATOM 1083 O O . PHE A 1 139 ? -15.992 -4.042 15.202 1.00 89.88 139 PHE A O 1
ATOM 1090 N N . ASN A 1 140 ? -15.668 -4.211 17.431 1.00 91.69 140 ASN A N 1
ATOM 1091 C CA . ASN A 1 140 ? -15.306 -5.630 17.427 1.00 91.69 140 ASN A CA 1
ATOM 1092 C C . ASN A 1 140 ? -16.549 -6.528 17.311 1.00 91.69 140 ASN A C 1
ATOM 1094 O O . ASN A 1 140 ? -17.677 -6.072 17.500 1.00 91.69 140 ASN A O 1
ATOM 1098 N N . GLU A 1 141 ? -16.355 -7.823 17.049 1.00 90.12 141 GLU A N 1
ATOM 1099 C CA . GLU A 1 141 ? -17.451 -8.794 16.845 1.00 90.12 141 GLU A CA 1
ATOM 1100 C C . GLU A 1 141 ? -18.457 -8.880 18.010 1.00 90.12 141 GLU A C 1
ATOM 1102 O O . GLU A 1 141 ? -19.595 -9.307 17.813 1.00 90.12 141 GLU A O 1
ATOM 1107 N N . ARG A 1 142 ? -18.096 -8.403 19.208 1.00 89.12 142 ARG A N 1
ATOM 1108 C CA . ARG A 1 142 ? -18.987 -8.354 20.379 1.00 89.12 142 ARG A CA 1
ATOM 1109 C C . ARG A 1 142 ? -20.179 -7.422 20.226 1.00 89.12 142 ARG A C 1
ATOM 1111 O O . ARG A 1 142 ? -21.110 -7.527 21.014 1.00 89.12 142 ARG A O 1
ATOM 1118 N N . TYR A 1 143 ? -20.208 -6.540 19.228 1.00 86.62 143 TYR A N 1
ATOM 1119 C CA . TYR A 1 143 ? -21.348 -5.638 19.029 1.00 86.62 143 TYR A CA 1
ATOM 1120 C C . TYR A 1 143 ? -22.687 -6.372 18.863 1.00 86.62 143 TYR A C 1
ATOM 1122 O O . TYR A 1 143 ? -23.724 -5.822 19.222 1.00 86.62 143 TYR A O 1
ATOM 1130 N N . HIS A 1 144 ? -22.672 -7.609 18.350 1.00 84.25 144 HIS A N 1
ATOM 1131 C CA . HIS A 1 144 ? -23.869 -8.439 18.204 1.00 84.25 144 HIS A CA 1
ATOM 1132 C C . HIS A 1 144 ? -24.565 -8.739 19.538 1.00 84.25 144 HIS A C 1
ATOM 1134 O O . HIS A 1 144 ? -25.775 -8.959 19.550 1.00 84.25 144 HIS A O 1
ATOM 1140 N N . ASP A 1 145 ? -23.819 -8.711 20.644 1.00 86.25 145 ASP A N 1
ATOM 1141 C CA . ASP A 1 145 ? -24.338 -8.962 21.988 1.00 86.25 145 ASP A CA 1
ATOM 1142 C C . ASP A 1 145 ? -25.101 -7.739 22.547 1.00 86.25 145 ASP A C 1
ATOM 1144 O O . ASP A 1 145 ? -25.802 -7.849 23.554 1.00 86.25 145 ASP A O 1
ATOM 1148 N N . PHE A 1 146 ? -25.002 -6.571 21.895 1.00 79.38 146 PHE A N 1
ATOM 1149 C CA . PHE A 1 146 ? -25.582 -5.307 22.352 1.00 79.38 146 PHE A CA 1
ATOM 1150 C C . PHE A 1 146 ? -26.705 -4.827 21.426 1.00 79.38 146 PHE A C 1
ATOM 1152 O O . PHE A 1 146 ? -26.501 -4.487 20.259 1.00 79.38 146 PHE A O 1
ATOM 1159 N N . SER A 1 147 ? -27.916 -4.726 21.975 1.00 72.06 147 SER A N 1
ATOM 1160 C CA . SER A 1 147 ? -29.065 -4.161 21.267 1.00 72.06 147 SER A CA 1
ATOM 1161 C C . SER A 1 147 ? -28.859 -2.669 20.979 1.00 72.06 147 SER A C 1
ATOM 1163 O O . SER A 1 147 ? -28.581 -1.904 21.899 1.00 72.06 147 SER A O 1
ATOM 1165 N N . GLY A 1 148 ? -29.047 -2.245 19.724 1.00 74.06 148 GLY A N 1
ATOM 1166 C CA . GLY A 1 148 ? -28.999 -0.831 19.313 1.00 74.06 148 GLY A CA 1
ATOM 1167 C C . GLY A 1 148 ? -27.782 -0.439 18.471 1.00 74.06 148 GLY A C 1
ATOM 1168 O O . GLY A 1 148 ? -27.780 0.632 17.868 1.00 74.06 148 GLY A O 1
ATOM 1169 N N . ILE A 1 149 ? -26.780 -1.316 18.353 1.00 80.00 149 ILE A N 1
ATOM 1170 C CA . ILE A 1 149 ? -25.609 -1.085 17.500 1.00 80.00 149 ILE A CA 1
ATOM 1171 C C . ILE A 1 149 ? -25.875 -1.664 16.114 1.00 80.00 149 ILE A C 1
ATOM 1173 O O . ILE A 1 149 ? -26.023 -2.876 15.950 1.00 80.00 149 ILE A O 1
ATOM 1177 N N . VAL A 1 150 ? -25.934 -0.804 15.096 1.00 77.06 150 VAL A N 1
ATOM 1178 C CA . VAL A 1 150 ? -26.233 -1.222 13.720 1.00 77.06 150 VAL A CA 1
ATOM 1179 C C . VAL A 1 150 ? -25.185 -0.682 12.764 1.00 77.06 150 VAL A C 1
ATOM 1181 O O . VAL A 1 150 ? -24.947 0.522 12.683 1.00 77.06 150 VAL A O 1
ATOM 1184 N N . LYS A 1 151 ? -24.590 -1.579 11.979 1.00 75.06 151 LYS A N 1
ATOM 1185 C CA . LYS A 1 151 ? -23.674 -1.199 10.906 1.00 75.06 151 LYS A CA 1
ATOM 1186 C C . LYS A 1 151 ? -24.446 -0.535 9.763 1.00 75.06 151 LYS A C 1
ATOM 1188 O O . LYS A 1 151 ? -25.359 -1.141 9.203 1.00 75.06 151 LYS A O 1
ATOM 1193 N N . ILE A 1 152 ? -24.078 0.692 9.401 1.00 75.19 152 ILE A N 1
ATOM 1194 C CA . ILE A 1 152 ? -24.615 1.425 8.244 1.00 75.19 152 ILE A CA 1
ATOM 1195 C C . ILE A 1 152 ? -23.652 1.263 7.048 1.00 75.19 152 ILE A C 1
ATOM 1197 O O . ILE A 1 152 ? -22.618 0.592 7.119 1.00 75.19 152 ILE A O 1
ATOM 1201 N N . ARG A 1 153 ? -24.013 1.846 5.900 1.00 67.31 153 ARG A N 1
ATOM 1202 C CA . ARG A 1 153 ? -23.169 1.930 4.704 1.00 67.31 153 ARG A CA 1
ATOM 1203 C C . ARG A 1 153 ? -21.819 2.588 5.016 1.00 67.31 153 ARG A C 1
ATOM 1205 O O . ARG A 1 153 ? -21.717 3.445 5.886 1.00 67.31 153 ARG A O 1
ATOM 1212 N N . GLU A 1 154 ? -20.802 2.171 4.261 1.00 63.78 154 GLU A N 1
ATOM 1213 C CA . GLU A 1 154 ? -19.431 2.705 4.330 1.00 63.78 154 GLU A CA 1
ATOM 1214 C C . GLU A 1 154 ? -18.714 2.476 5.672 1.00 63.78 154 GLU A C 1
ATOM 1216 O O . GLU A 1 154 ? -17.867 3.264 6.060 1.00 63.78 154 GLU A O 1
ATOM 1221 N N . ASN A 1 155 ? -19.020 1.376 6.374 1.00 62.44 155 ASN A N 1
ATOM 1222 C CA . ASN A 1 155 ? -18.444 1.039 7.688 1.00 62.44 155 ASN A CA 1
ATOM 1223 C C . ASN A 1 155 ? -18.742 2.043 8.816 1.00 62.44 155 ASN A C 1
ATOM 1225 O O . ASN A 1 155 ? -18.231 1.858 9.917 1.00 62.44 155 ASN A O 1
ATOM 1229 N N . HIS A 1 156 ? -19.605 3.030 8.596 1.00 66.31 156 HIS A N 1
ATOM 1230 C CA . HIS A 1 156 ? -20.114 3.854 9.683 1.00 66.31 156 HIS A CA 1
ATOM 1231 C C . HIS A 1 156 ? -21.070 3.047 10.556 1.00 66.31 156 HIS A C 1
ATOM 1233 O O . HIS A 1 156 ? -21.839 2.215 10.063 1.00 66.31 156 HIS A O 1
ATOM 1239 N N . TRP A 1 157 ? -21.055 3.314 11.855 1.00 70.25 157 TRP A N 1
ATOM 1240 C CA . TRP A 1 157 ? -21.929 2.640 12.807 1.00 70.25 157 TRP A CA 1
ATOM 1241 C C . TRP A 1 157 ? -22.972 3.595 13.366 1.00 70.25 157 TRP A C 1
ATOM 1243 O O . TRP A 1 157 ? -22.655 4.672 13.871 1.00 70.25 157 TRP A O 1
ATOM 1253 N N . ASN A 1 158 ? -24.237 3.179 13.298 1.00 69.31 158 ASN A N 1
ATOM 1254 C CA . ASN A 1 158 ? -25.289 3.822 14.061 1.00 69.31 158 ASN A CA 1
ATOM 1255 C C . ASN A 1 158 ? -25.254 3.269 15.479 1.00 69.31 158 ASN A C 1
ATOM 1257 O O . ASN A 1 158 ? -25.398 2.063 15.671 1.00 69.31 158 ASN A O 1
ATOM 1261 N N . HIS A 1 159 ? -25.113 4.160 16.449 1.00 65.56 159 HIS A N 1
ATOM 1262 C CA . HIS A 1 159 ? -25.217 3.835 17.866 1.00 65.56 159 HIS A CA 1
ATOM 1263 C C . HIS A 1 159 ? -26.389 4.551 18.531 1.00 65.56 159 HIS A C 1
ATOM 1265 O O . HIS A 1 159 ? -26.392 4.669 19.758 1.00 65.56 159 HIS A O 1
ATOM 1271 N N . ARG A 1 160 ? -27.342 5.084 17.739 1.00 56.47 160 ARG A N 1
ATOM 1272 C CA . ARG A 1 160 ? -28.529 5.769 18.265 1.00 56.47 160 ARG A CA 1
ATOM 1273 C C . ARG A 1 160 ? -29.081 4.926 19.413 1.00 56.47 160 ARG A C 1
ATOM 1275 O O . ARG A 1 160 ? -29.511 3.800 19.181 1.00 56.47 160 ARG A O 1
ATOM 1282 N N . SER A 1 161 ? -29.005 5.504 20.616 1.00 60.16 161 SER A N 1
ATOM 1283 C CA . SER A 1 161 ? -29.477 4.954 21.894 1.00 60.16 161 SER A CA 1
ATOM 1284 C C . SER A 1 161 ? -28.496 4.160 22.780 1.00 60.16 161 SER A C 1
ATOM 1286 O O . SER A 1 161 ? -28.967 3.521 23.715 1.00 60.16 161 SER A O 1
ATOM 1288 N N . LEU A 1 162 ? -27.166 4.219 22.591 1.00 70.31 162 LEU A N 1
ATOM 1289 C CA . LEU A 1 162 ? -26.231 3.709 23.623 1.00 70.31 162 LEU A CA 1
ATOM 1290 C C . LEU A 1 162 ? -26.010 4.678 24.796 1.00 70.31 162 LEU A C 1
ATOM 1292 O O . LEU A 1 162 ? -25.780 4.240 25.920 1.00 70.31 162 LEU A O 1
ATOM 1296 N N . VAL A 1 163 ? -26.050 5.985 24.531 1.00 77.81 163 VAL A N 1
ATOM 1297 C CA . VAL A 1 163 ? -25.917 7.032 25.552 1.00 77.81 163 VAL A CA 1
ATOM 1298 C C . VAL A 1 163 ? -27.316 7.532 25.890 1.00 77.81 163 VAL A C 1
ATOM 1300 O O . VAL A 1 163 ? -28.094 7.831 24.982 1.00 77.81 163 VAL A O 1
ATOM 1303 N N . PHE A 1 164 ? -27.646 7.597 27.181 1.00 81.56 164 PHE A N 1
ATOM 1304 C CA . PHE A 1 164 ? -28.913 8.167 27.637 1.00 81.56 164 PHE A CA 1
ATOM 1305 C C . PHE A 1 164 ? -29.008 9.644 27.244 1.00 81.56 164 PHE A C 1
ATOM 1307 O O . PHE A 1 164 ? -28.002 10.348 27.273 1.00 81.56 164 PHE A O 1
ATOM 1314 N N . GLU A 1 165 ? -30.211 10.115 26.896 1.00 83.06 165 GLU A N 1
ATOM 1315 C CA . GLU A 1 165 ? -30.449 11.483 26.397 1.00 83.06 165 GLU A CA 1
ATOM 1316 C C . GLU A 1 165 ? -29.850 12.553 27.329 1.00 83.06 165 GLU A C 1
ATOM 1318 O O . GLU A 1 165 ? -29.182 13.483 26.876 1.00 83.06 165 GLU A O 1
ATOM 1323 N N . ASP A 1 166 ? -29.993 12.351 28.642 1.00 88.69 166 ASP A N 1
ATOM 1324 C CA . ASP A 1 166 ? -29.472 13.245 29.681 1.00 88.69 166 ASP A CA 1
ATOM 1325 C C . ASP A 1 166 ? -27.929 13.322 29.696 1.00 88.69 166 ASP A C 1
ATOM 1327 O O . ASP A 1 166 ? -27.351 14.335 30.098 1.00 88.69 166 ASP A O 1
ATOM 1331 N N . ASP A 1 167 ? -27.248 12.282 29.204 1.00 87.38 167 ASP A N 1
ATOM 1332 C CA . ASP A 1 167 ? -25.788 12.153 29.190 1.00 87.38 167 ASP A CA 1
ATOM 1333 C C . ASP A 1 167 ? -25.150 12.526 27.842 1.00 87.38 167 ASP A C 1
ATOM 1335 O O . ASP A 1 167 ? -23.920 12.640 27.756 1.00 87.38 167 ASP A O 1
ATOM 1339 N N . VAL A 1 168 ? -25.944 12.760 26.789 1.00 85.06 168 VAL A N 1
ATOM 1340 C CA . VAL A 1 168 ? -25.439 13.061 25.434 1.00 85.06 168 VAL A CA 1
ATOM 1341 C C . VAL A 1 168 ? -24.547 14.297 25.448 1.00 85.06 168 VAL A C 1
ATOM 1343 O O . VAL A 1 168 ? -23.408 14.253 24.981 1.00 85.06 168 VAL A O 1
ATOM 1346 N N . LYS A 1 169 ? -25.034 15.398 26.035 1.00 87.44 169 LYS A N 1
ATOM 1347 C CA . LYS A 1 169 ? -24.293 16.665 26.074 1.00 87.44 169 LYS A CA 1
ATOM 1348 C C . LYS A 1 169 ? -22.985 16.526 26.853 1.00 87.44 169 LYS A C 1
ATOM 1350 O O . LYS A 1 169 ? -21.934 16.947 26.383 1.00 87.44 169 LYS A O 1
ATOM 1355 N N . LYS A 1 170 ? -23.043 15.886 28.024 1.00 90.31 170 LYS A N 1
ATOM 1356 C CA . LYS A 1 170 ? -21.873 15.685 28.885 1.00 90.31 170 LYS A CA 1
ATOM 1357 C C . LYS A 1 170 ? -20.814 14.822 28.198 1.00 90.31 170 LYS A C 1
ATOM 1359 O O . LYS A 1 170 ? -19.625 15.135 28.272 1.00 90.31 170 LYS A O 1
ATOM 1364 N N . THR A 1 171 ? -21.242 13.756 27.524 1.00 87.94 171 THR A N 1
ATOM 1365 C CA . THR A 1 171 ? -20.362 12.873 26.749 1.00 87.94 171 THR A CA 1
ATOM 1366 C C . THR A 1 171 ? -19.692 13.635 25.608 1.00 87.94 171 THR A C 1
ATOM 1368 O O . THR A 1 171 ? -18.474 13.553 25.465 1.00 87.94 171 THR A O 1
ATOM 1371 N N . ALA A 1 172 ? -20.453 14.435 24.853 1.00 86.06 172 ALA A N 1
ATOM 1372 C CA . ALA A 1 172 ? -19.930 15.244 23.753 1.00 86.06 172 ALA A CA 1
ATOM 1373 C C . ALA A 1 172 ? -18.907 16.295 24.222 1.00 86.06 172 ALA A C 1
ATOM 1375 O O . ALA A 1 172 ? -17.830 16.399 23.638 1.00 86.06 172 ALA A O 1
ATOM 1376 N N . ASP A 1 173 ? -19.201 17.021 25.307 1.00 89.69 173 ASP A N 1
ATOM 1377 C CA . ASP A 1 173 ? -18.289 18.018 25.886 1.00 89.69 173 ASP A CA 1
ATOM 1378 C C . ASP A 1 173 ? -16.987 17.365 26.387 1.00 89.69 173 ASP A C 1
ATOM 1380 O O . ASP A 1 173 ? -15.890 17.882 26.170 1.00 89.69 173 ASP A O 1
ATOM 1384 N N . THR A 1 174 ? -17.096 16.195 27.028 1.00 90.62 174 THR A N 1
ATOM 1385 C CA . THR A 1 174 ? -15.937 15.435 27.525 1.00 90.62 174 THR A CA 1
ATOM 1386 C C . THR A 1 174 ? -15.076 14.922 26.371 1.00 90.62 174 THR A C 1
ATOM 1388 O O . THR A 1 174 ? -13.856 15.075 26.404 1.00 90.62 174 THR A O 1
ATOM 1391 N N . TRP A 1 175 ? -15.702 14.371 25.328 1.00 88.94 175 TRP A N 1
ATOM 1392 C CA . TRP A 1 175 ? -15.017 13.914 24.118 1.00 88.94 175 TRP A CA 1
ATOM 1393 C C . TRP A 1 175 ? -14.273 15.058 23.423 1.00 88.94 175 TRP A C 1
ATOM 1395 O O . TRP A 1 175 ? -13.082 14.948 23.141 1.00 88.94 175 TRP A O 1
ATOM 1405 N N . ALA A 1 176 ? -14.945 16.196 23.223 1.00 88.38 176 ALA A N 1
ATOM 1406 C CA . ALA A 1 176 ? -14.361 17.369 22.578 1.00 88.38 176 ALA A CA 1
ATOM 1407 C C . ALA A 1 176 ? -13.166 17.952 23.347 1.00 88.38 176 ALA A C 1
ATOM 1409 O O . ALA A 1 176 ? -12.314 18.597 22.741 1.00 88.38 176 ALA A O 1
ATOM 1410 N N . ASN A 1 177 ? -13.100 17.757 24.666 1.00 91.56 177 ASN A N 1
ATOM 1411 C CA . ASN A 1 177 ? -11.935 18.137 25.461 1.00 91.56 177 ASN A CA 1
ATOM 1412 C C . ASN A 1 177 ? -10.807 17.104 25.352 1.00 91.56 177 ASN A C 1
ATOM 1414 O O . ASN A 1 177 ? -9.661 17.502 25.190 1.00 91.56 177 ASN A O 1
ATOM 1418 N N . ALA A 1 178 ? -11.121 15.807 25.373 1.00 89.12 178 ALA A N 1
ATOM 1419 C CA . ALA A 1 178 ? -10.124 14.738 25.278 1.00 89.12 178 ALA A CA 1
ATOM 1420 C C . ALA A 1 178 ? -9.365 14.721 23.938 1.00 89.12 178 ALA A C 1
ATOM 1422 O O . ALA A 1 178 ? -8.207 14.332 23.898 1.00 89.12 178 ALA A O 1
ATOM 1423 N N . VAL A 1 179 ? -10.004 15.147 22.844 1.00 89.94 179 VAL A N 1
ATOM 1424 C CA . VAL A 1 179 ? -9.401 15.172 21.496 1.00 89.94 179 VAL A CA 1
ATOM 1425 C C . VAL A 1 179 ? -8.540 16.426 21.245 1.00 89.94 179 VAL A C 1
ATOM 1427 O O . VAL A 1 179 ? -7.827 16.497 20.248 1.00 89.94 179 VAL A O 1
ATOM 1430 N N . LYS A 1 180 ? -8.608 17.441 22.119 1.00 84.56 180 LYS A N 1
ATOM 1431 C CA . LYS A 1 180 ? -7.839 18.695 21.977 1.00 84.56 180 LYS A CA 1
ATOM 1432 C C . LYS A 1 180 ? -6.408 18.619 22.519 1.00 84.56 180 LYS A C 1
ATOM 1434 O O . LYS A 1 180 ? -5.637 19.529 22.216 1.00 84.56 180 LYS A O 1
ATOM 1439 N N . GLU A 1 181 ? -6.088 17.611 23.329 1.00 54.22 181 GLU A N 1
ATOM 1440 C CA . GLU A 1 181 ? -4.739 17.356 23.868 1.00 54.22 181 GLU A CA 1
ATOM 1441 C C . GLU A 1 181 ? -3.905 16.480 22.926 1.00 54.22 181 GLU A C 1
ATOM 1443 O O . GLU A 1 181 ? -2.693 16.773 22.796 1.00 54.22 181 GLU A O 1
#

Foldseek 3Di:
DVLVVVLVVLLVVLVVQVVVLLVVLLPDAALDLSLVSCLVSLLSQLVSPPLVSSVVVLVVVVVSLVVSVVNHDDDDPPPRRVVSSVVSNVVSVVSNVVSNVVVVVVVVVVVVVVVVQVVQQPDLDWDWDADLQRWTQDTHPNCVVDPQWDQDPPSTIGNVPPADPVCPVVVNVVSNVVSVD